Protein AF-A0A3D4TAM5-F1 (afdb_monomer_lite)

Foldseek 3Di:
DDDVPQKDKDKDKDKDKDQACVVPDQLAPDDDAQQVVVCVPDPRSMKMKIKMKIKMWGHPDPFKIKIKMKMKMFMPTQRDFDPQARAAPVRDPPDDNVPHHTRTHRMDIDIDIDMGGDD

Radius of gyration: 19.03 Å; chains: 1; bounding box: 38×35×50 Å

pLDDT: mean 91.17, std 6.19, range [74.31, 97.75]

Structure (mmCIF, N/CA/C/O backbone):
data_AF-A0A3D4TAM5-F1
#
_entry.id   AF-A0A3D4TAM5-F1
#
loop_
_atom_site.group_PDB
_atom_site.id
_atom_site.type_symbol
_atom_site.label_atom_id
_atom_site.label_alt_id
_atom_site.label_comp_id
_atom_site.label_asym_id
_atom_site.label_entity_id
_atom_site.label_seq_id
_atom_site.pdbx_PDB_ins_code
_atom_site.Cartn_x
_atom_site.Cartn_y
_atom_site.Cartn_z
_atom_site.occupancy
_atom_site.B_iso_or_equiv
_atom_site.auth_seq_id
_atom_site.auth_comp_id
_atom_site.auth_asym_id
_atom_site.auth_atom_id
_atom_site.pdbx_PDB_model_num
ATOM 1 N N . TRP A 1 1 ? -10.302 10.961 19.522 1.00 80.12 1 TRP A N 1
ATOM 2 C CA . TRP A 1 1 ? -11.355 10.132 20.131 1.00 80.12 1 TRP A CA 1
ATOM 3 C C . TRP A 1 1 ? -12.631 10.933 20.207 1.00 80.12 1 TRP A C 1
ATOM 5 O O . TRP A 1 1 ? -12.584 12.113 20.534 1.00 80.12 1 TRP A O 1
ATOM 15 N N . PHE A 1 2 ? -13.746 10.306 19.860 1.00 91.06 2 PHE A N 1
ATOM 16 C CA . PHE A 1 2 ? -15.061 10.926 19.776 1.00 91.06 2 PHE A CA 1
ATOM 17 C C . PHE A 1 2 ? -16.073 10.082 20.551 1.00 91.06 2 PHE A C 1
ATOM 19 O O . PHE A 1 2 ? -15.802 8.926 20.879 1.00 91.06 2 PHE A O 1
ATOM 26 N N . HIS A 1 3 ? -17.233 10.675 20.847 1.00 91.94 3 HIS A N 1
ATOM 27 C CA . HIS A 1 3 ? -18.347 10.005 21.522 1.00 91.94 3 HIS A CA 1
ATOM 28 C C . HIS A 1 3 ? -17.910 9.253 22.795 1.00 91.94 3 HIS A C 1
ATOM 30 O O . HIS A 1 3 ? -18.037 8.037 22.886 1.00 91.94 3 HIS A O 1
ATOM 36 N N . GLN A 1 4 ? -17.338 9.986 23.761 1.00 92.25 4 GLN A N 1
ATOM 37 C CA . GLN A 1 4 ? -16.896 9.433 25.053 1.00 92.25 4 GLN A CA 1
ATOM 38 C C . GLN A 1 4 ? -15.925 8.248 24.896 1.00 92.25 4 GLN A C 1
ATOM 40 O O . GLN A 1 4 ? -16.088 7.210 25.527 1.00 92.25 4 GLN A O 1
ATOM 45 N N . ASN A 1 5 ? -14.920 8.404 24.030 1.00 88.75 5 ASN A N 1
ATOM 46 C CA . ASN A 1 5 ? -13.905 7.389 23.724 1.00 88.75 5 ASN A CA 1
ATOM 47 C C . ASN A 1 5 ? -14.430 6.113 23.054 1.00 88.75 5 ASN A C 1
ATOM 49 O O . ASN A 1 5 ? -13.701 5.135 22.988 1.00 88.75 5 ASN A O 1
ATOM 53 N N . LYS A 1 6 ? -15.643 6.116 22.494 1.00 93.25 6 LYS A N 1
ATOM 54 C CA . LYS A 1 6 ? -16.185 4.957 21.767 1.00 93.25 6 LYS A CA 1
ATOM 55 C C . LYS A 1 6 ? -15.828 4.936 20.284 1.00 93.25 6 LYS A C 1
ATOM 57 O O . LYS A 1 6 ? -16.037 3.924 19.626 1.00 93.25 6 LYS A O 1
ATOM 62 N N . LEU A 1 7 ? -15.326 6.045 19.741 1.00 95.62 7 LEU A N 1
ATOM 63 C CA . LEU A 1 7 ? -14.959 6.166 18.331 1.00 95.62 7 LEU A CA 1
ATOM 64 C C . LEU A 1 7 ? -13.556 6.756 18.179 1.00 95.62 7 LEU A C 1
ATOM 66 O O . LEU A 1 7 ? -13.244 7.801 18.761 1.00 95.62 7 LEU A O 1
ATOM 70 N N . ALA A 1 8 ? -12.729 6.141 17.341 1.00 95.56 8 ALA A N 1
ATOM 71 C CA . ALA A 1 8 ? -11.449 6.696 16.916 1.00 95.56 8 ALA A CA 1
ATOM 72 C C . ALA A 1 8 ? -11.335 6.700 15.397 1.00 95.56 8 ALA A C 1
ATOM 74 O O . ALA A 1 8 ? -11.669 5.729 14.732 1.00 95.56 8 ALA A O 1
ATOM 75 N N . LEU A 1 9 ? -10.821 7.806 14.865 1.00 95.81 9 LEU A N 1
ATOM 76 C CA . LEU A 1 9 ? -10.387 7.910 13.483 1.00 95.81 9 LEU A CA 1
ATOM 77 C C . LEU A 1 9 ? -8.882 8.151 13.498 1.00 95.81 9 LEU A C 1
ATOM 79 O O . LEU A 1 9 ? -8.416 9.083 14.155 1.00 95.81 9 LEU A O 1
ATOM 83 N N . THR A 1 10 ? -8.147 7.314 12.780 1.00 96.56 10 THR A N 1
ATOM 84 C CA . THR A 1 10 ? -6.705 7.437 12.585 1.00 96.56 10 THR A CA 1
ATOM 85 C C . THR A 1 10 ? -6.420 7.475 11.096 1.00 96.56 10 THR A C 1
ATOM 87 O O . THR A 1 10 ? -6.992 6.708 10.329 1.00 96.56 10 THR A O 1
ATOM 90 N N . THR A 1 11 ? -5.532 8.366 10.676 1.00 96.81 11 THR A N 1
ATOM 91 C CA . THR A 1 11 ? -5.089 8.449 9.285 1.00 96.81 11 THR A CA 1
ATOM 92 C C . THR A 1 11 ? -3.578 8.380 9.226 1.00 96.81 11 THR A C 1
ATOM 94 O O . THR A 1 11 ? -2.898 8.974 10.063 1.00 96.81 11 THR A O 1
ATOM 97 N N . ARG A 1 12 ? -3.052 7.696 8.217 1.00 96.94 12 ARG A N 1
ATOM 98 C CA . ARG A 1 12 ? -1.619 7.587 7.957 1.00 96.94 12 ARG A CA 1
ATOM 99 C C . ARG A 1 12 ? -1.351 7.898 6.496 1.00 96.94 12 ARG A C 1
ATOM 101 O O . ARG A 1 12 ? -2.037 7.368 5.629 1.00 96.94 12 ARG A O 1
ATOM 108 N N . ALA A 1 13 ? -0.350 8.725 6.235 1.00 97.12 13 ALA A N 1
ATOM 109 C CA . ALA A 1 13 ? 0.169 8.959 4.898 1.00 97.12 13 ALA A CA 1
ATOM 110 C C . ALA A 1 13 ? 1.663 8.639 4.885 1.00 97.12 13 ALA A C 1
ATOM 112 O O . ALA A 1 13 ? 2.378 9.017 5.811 1.00 97.12 13 ALA A O 1
ATOM 113 N N . ASP A 1 14 ? 2.126 7.959 3.841 1.00 96.12 14 ASP A N 1
ATOM 114 C CA . ASP A 1 14 ? 3.531 7.606 3.665 1.00 96.12 14 ASP A CA 1
ATOM 115 C C . ASP A 1 14 ? 3.992 7.961 2.250 1.00 96.12 14 ASP A C 1
ATOM 117 O O . ASP A 1 14 ? 3.250 7.808 1.274 1.00 96.12 14 ASP A O 1
ATOM 121 N N . TYR A 1 15 ? 5.248 8.386 2.138 1.00 96.00 15 TYR A N 1
ATOM 122 C CA . TYR A 1 15 ? 5.939 8.541 0.866 1.00 96.00 15 TYR A CA 1
ATOM 123 C C . TYR A 1 15 ? 7.339 7.947 0.975 1.00 96.00 15 TYR A C 1
ATOM 125 O O . TYR A 1 15 ? 8.120 8.340 1.839 1.00 96.00 15 TYR A O 1
ATOM 133 N N . VAL A 1 16 ? 7.648 6.990 0.106 1.00 93.56 16 VAL A N 1
ATOM 134 C CA . VAL A 1 16 ? 8.928 6.278 0.078 1.00 93.56 16 VAL A CA 1
ATOM 135 C C . VAL A 1 16 ? 9.532 6.423 -1.307 1.00 93.56 16 VAL A C 1
ATOM 137 O O . VAL A 1 16 ? 8.831 6.279 -2.308 1.00 93.56 16 VAL A O 1
ATOM 140 N N . THR A 1 17 ? 10.836 6.687 -1.367 1.00 93.56 17 THR A N 1
ATOM 141 C CA . THR A 1 17 ? 11.595 6.725 -2.621 1.00 93.56 17 THR A CA 1
ATOM 142 C C . THR A 1 17 ? 12.846 5.865 -2.510 1.00 93.56 17 THR A C 1
ATOM 144 O O . THR A 1 17 ? 13.470 5.800 -1.454 1.00 93.56 17 THR A O 1
ATOM 147 N N . ASN A 1 18 ? 13.195 5.188 -3.600 1.00 92.69 18 ASN A N 1
ATOM 148 C CA . ASN A 1 18 ? 14.397 4.381 -3.731 1.00 92.69 18 ASN A CA 1
ATOM 149 C C . ASN A 1 18 ? 15.018 4.636 -5.115 1.00 92.69 18 ASN A C 1
ATOM 151 O O . ASN A 1 18 ? 14.503 4.117 -6.106 1.00 92.69 18 ASN A O 1
ATOM 155 N N . PRO A 1 19 ? 16.093 5.435 -5.209 1.00 86.31 19 PRO A N 1
ATOM 156 C CA . PRO A 1 19 ? 16.644 5.903 -6.482 1.00 86.31 19 PRO A CA 1
ATOM 157 C C . PRO A 1 19 ? 17.546 4.888 -7.213 1.00 86.31 19 PRO A C 1
ATOM 159 O O . PRO A 1 19 ? 18.319 5.286 -8.075 1.00 86.31 19 PRO A O 1
ATOM 162 N N . GLY A 1 20 ? 17.485 3.592 -6.891 1.00 83.25 20 GLY A N 1
ATOM 163 C CA . GLY A 1 20 ? 18.310 2.591 -7.583 1.00 83.25 20 GLY A CA 1
ATOM 164 C C . GLY A 1 20 ? 17.998 1.141 -7.233 1.00 83.25 20 GLY A C 1
ATOM 165 O O . GLY A 1 20 ? 18.894 0.302 -7.256 1.00 83.25 20 GLY A O 1
ATOM 166 N N . LEU A 1 21 ? 16.752 0.850 -6.851 1.00 84.88 21 LEU A N 1
ATOM 167 C CA . LEU A 1 21 ? 16.302 -0.470 -6.383 1.00 84.88 21 LEU A CA 1
ATOM 168 C C . LEU A 1 21 ? 17.131 -1.077 -5.242 1.00 84.88 21 LEU A C 1
ATOM 170 O O . LEU A 1 21 ? 17.118 -2.293 -5.043 1.00 84.88 21 LEU A O 1
ATOM 174 N N . TYR A 1 22 ? 17.844 -0.263 -4.463 1.00 84.50 22 TYR A N 1
ATOM 175 C CA . TYR A 1 22 ? 18.721 -0.774 -3.415 1.00 84.50 22 TYR A CA 1
ATOM 176 C C . TYR A 1 22 ? 17.898 -1.515 -2.357 1.00 84.50 22 TYR A C 1
ATOM 178 O O . TYR A 1 22 ? 17.010 -0.920 -1.749 1.00 84.50 22 TYR A O 1
ATOM 186 N N . LEU A 1 23 ? 18.153 -2.816 -2.177 1.00 84.56 23 LEU A N 1
ATOM 187 C CA . LEU A 1 23 ? 17.368 -3.701 -1.302 1.00 84.56 23 LEU A CA 1
ATOM 188 C C . LEU A 1 23 ? 15.852 -3.671 -1.584 1.00 84.56 23 LEU A C 1
ATOM 190 O O . LEU A 1 23 ? 15.037 -3.903 -0.692 1.00 84.56 23 LEU A O 1
ATOM 194 N N . THR A 1 24 ? 15.455 -3.384 -2.826 1.00 83.94 24 THR A N 1
ATOM 195 C CA . THR A 1 24 ? 14.048 -3.462 -3.226 1.00 83.94 24 THR A CA 1
ATOM 196 C C . THR A 1 24 ? 13.674 -4.911 -3.499 1.00 83.94 24 THR A C 1
ATOM 198 O O . THR A 1 24 ? 14.331 -5.600 -4.278 1.00 83.94 24 THR A O 1
ATOM 201 N N . PHE A 1 25 ? 12.588 -5.366 -2.879 1.00 85.06 25 PHE A N 1
ATOM 202 C CA . PHE A 1 25 ? 12.045 -6.692 -3.134 1.00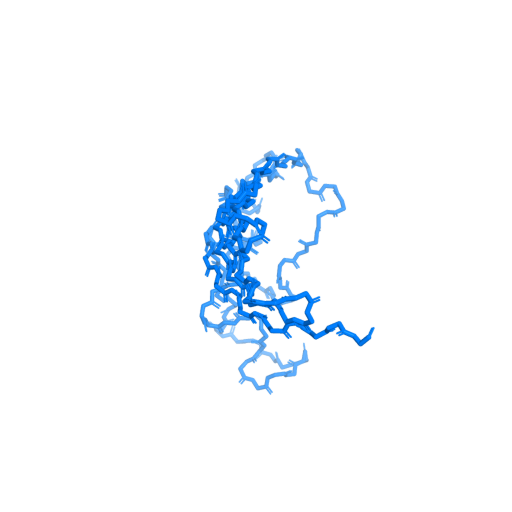 85.06 25 PHE A CA 1
ATOM 203 C C . PHE A 1 25 ? 11.357 -6.743 -4.504 1.00 85.06 25 PHE A C 1
ATOM 205 O O . PHE A 1 25 ? 10.648 -5.813 -4.885 1.00 85.06 25 PHE A O 1
ATOM 212 N N . THR A 1 26 ? 11.538 -7.835 -5.247 1.00 87.19 26 THR A N 1
ATOM 213 C CA . THR A 1 26 ? 10.803 -8.019 -6.507 1.00 87.19 26 THR A CA 1
ATOM 214 C C . THR A 1 26 ? 9.386 -8.496 -6.179 1.00 87.19 26 THR A C 1
ATOM 216 O O . THR A 1 26 ? 9.240 -9.468 -5.443 1.00 87.19 26 THR A O 1
ATOM 219 N N . PRO A 1 27 ? 8.326 -7.852 -6.698 1.00 89.25 27 PRO A N 1
ATOM 220 C CA . PRO A 1 27 ? 6.947 -8.131 -6.285 1.00 89.25 27 PRO A CA 1
ATOM 221 C C . PRO A 1 27 ? 6.427 -9.532 -6.662 1.00 89.25 27 PRO A C 1
ATOM 223 O O . PRO A 1 27 ? 5.426 -9.980 -6.105 1.00 89.25 27 PRO A O 1
ATOM 226 N N . SER A 1 28 ? 7.093 -10.236 -7.581 1.00 87.69 28 SER A N 1
ATOM 227 C CA . SER A 1 28 ? 6.854 -11.649 -7.897 1.00 87.69 28 SER A CA 1
ATOM 228 C C . SER A 1 28 ? 8.174 -12.328 -8.274 1.00 87.69 28 SER A C 1
ATOM 230 O O . SER A 1 28 ? 9.072 -11.689 -8.821 1.00 87.69 28 SER A O 1
ATOM 232 N N . ASN A 1 29 ? 8.287 -13.624 -7.989 1.00 83.38 29 ASN A N 1
ATOM 233 C CA . ASN A 1 29 ? 9.411 -14.470 -8.393 1.00 83.38 29 ASN A CA 1
ATOM 234 C C . ASN A 1 29 ? 9.322 -14.934 -9.860 1.00 83.38 29 ASN A C 1
ATOM 236 O O . ASN A 1 29 ? 10.315 -15.422 -10.391 1.00 83.38 29 ASN A O 1
ATOM 240 N N . VAL A 1 30 ? 8.163 -14.790 -10.511 1.00 85.31 30 VAL A N 1
ATOM 241 C CA . VAL A 1 30 ? 7.957 -15.193 -11.909 1.00 85.31 30 VAL A CA 1
ATOM 242 C C . VAL A 1 30 ? 8.328 -14.044 -12.844 1.00 85.31 30 VAL A C 1
ATOM 244 O O . VAL A 1 30 ? 7.754 -12.957 -12.754 1.00 85.31 30 VAL A O 1
ATOM 247 N N . THR A 1 31 ? 9.280 -14.279 -13.748 1.00 82.75 31 THR A N 1
ATOM 248 C CA . THR A 1 31 ? 9.761 -13.307 -14.744 1.00 82.75 31 THR A CA 1
ATOM 249 C C . THR A 1 31 ? 9.703 -13.900 -16.162 1.00 82.75 31 THR A C 1
ATOM 251 O O . THR A 1 31 ? 9.841 -15.116 -16.308 1.00 82.75 31 THR A O 1
ATOM 254 N N . PRO A 1 32 ? 9.503 -13.082 -17.219 1.00 86.62 32 PRO A N 1
ATOM 255 C CA . PRO A 1 32 ? 9.293 -11.628 -17.209 1.00 86.62 32 PRO A CA 1
ATOM 256 C C . PRO A 1 32 ? 7.897 -11.227 -16.703 1.00 86.62 32 PRO A C 1
ATOM 258 O 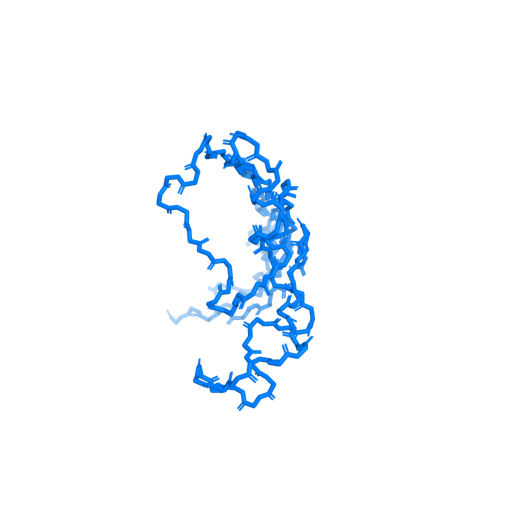O . PRO A 1 32 ? 6.945 -12.001 -16.789 1.00 86.62 32 PRO A O 1
ATOM 261 N N . ASN A 1 33 ? 7.780 -10.018 -16.154 1.00 90.50 33 ASN A N 1
ATOM 262 C CA . ASN A 1 33 ? 6.523 -9.436 -15.687 1.00 90.50 33 ASN A CA 1
ATOM 263 C C . ASN A 1 33 ? 6.500 -7.905 -15.849 1.00 90.50 33 ASN A C 1
ATOM 265 O O . ASN A 1 33 ? 7.529 -7.266 -16.063 1.00 90.50 33 ASN A O 1
ATOM 269 N N . ALA A 1 34 ? 5.327 -7.293 -15.651 1.00 92.62 34 ALA A N 1
ATOM 270 C CA . ALA A 1 34 ? 5.138 -5.854 -15.847 1.00 92.62 34 ALA A CA 1
ATOM 271 C C . ALA A 1 34 ? 6.074 -4.960 -15.002 1.00 92.62 34 ALA A C 1
ATOM 273 O O . ALA A 1 34 ? 6.370 -3.836 -15.407 1.00 92.62 34 ALA A O 1
ATOM 274 N N . PHE A 1 35 ? 6.546 -5.429 -13.839 1.00 93.19 35 PHE A N 1
ATOM 275 C CA . PHE A 1 35 ? 7.533 -4.702 -13.038 1.00 93.19 35 PHE A CA 1
ATOM 276 C C . PHE A 1 35 ? 8.926 -4.776 -13.660 1.00 93.19 35 PHE A C 1
ATOM 278 O O . PHE A 1 35 ? 9.564 -3.742 -13.854 1.00 93.19 35 PHE A O 1
ATOM 285 N N . THR A 1 36 ? 9.402 -5.985 -13.974 1.00 92.12 36 THR A N 1
ATOM 286 C CA . THR A 1 36 ? 10.739 -6.180 -14.551 1.00 92.12 36 THR A CA 1
ATOM 287 C C . THR A 1 36 ? 10.864 -5.491 -15.899 1.00 92.12 36 THR A C 1
ATOM 289 O O . THR A 1 36 ? 11.900 -4.890 -16.175 1.00 92.12 36 THR A O 1
ATOM 292 N N . ASP A 1 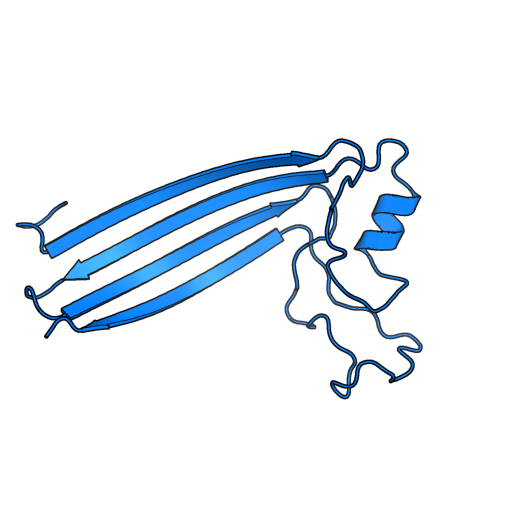37 ? 9.792 -5.507 -16.688 1.00 92.75 37 ASP A N 1
ATOM 293 C CA . ASP A 1 37 ? 9.744 -4.868 -17.999 1.00 92.75 37 ASP A CA 1
ATOM 294 C C . ASP A 1 37 ? 9.808 -3.340 -17.857 1.00 92.75 37 ASP A C 1
ATOM 296 O O . ASP A 1 37 ? 10.607 -2.683 -18.523 1.00 92.75 37 ASP A O 1
ATOM 300 N N . ALA A 1 38 ? 9.045 -2.764 -16.918 1.00 92.06 38 ALA A N 1
ATOM 301 C CA . ALA A 1 38 ? 9.081 -1.328 -16.645 1.00 92.06 38 ALA A CA 1
ATOM 302 C C . ALA A 1 38 ? 10.462 -0.868 -16.145 1.00 92.06 38 ALA A C 1
ATOM 304 O O . ALA A 1 38 ? 11.004 0.120 -16.642 1.00 92.06 38 ALA A O 1
ATOM 305 N N . ILE A 1 39 ? 11.066 -1.616 -15.218 1.00 92.06 39 ILE A N 1
ATOM 306 C CA . ILE A 1 39 ? 12.401 -1.324 -14.683 1.00 92.06 39 ILE A CA 1
ATOM 307 C C . ILE A 1 39 ? 13.492 -1.455 -15.749 1.00 92.06 39 ILE A C 1
ATOM 309 O O . ILE A 1 39 ? 14.425 -0.655 -15.756 1.00 92.06 39 ILE A O 1
ATOM 313 N N . ALA A 1 40 ? 13.401 -2.438 -16.648 1.00 91.75 40 ALA A N 1
ATOM 314 C CA . ALA A 1 40 ? 14.380 -2.612 -17.720 1.00 91.75 40 ALA A CA 1
ATOM 315 C C . ALA A 1 40 ? 14.426 -1.402 -18.668 1.00 91.75 40 ALA A C 1
ATOM 317 O O . ALA A 1 40 ? 15.483 -1.087 -19.212 1.00 91.75 40 ALA A O 1
ATOM 318 N N . THR A 1 41 ? 13.295 -0.708 -18.831 1.00 91.88 41 THR A N 1
ATOM 319 C CA . THR A 1 41 ? 13.181 0.492 -19.675 1.00 91.88 41 THR A CA 1
ATOM 320 C C . THR A 1 41 ? 13.495 1.808 -18.957 1.00 91.88 41 THR A C 1
ATOM 322 O O . THR A 1 41 ? 13.667 2.830 -19.619 1.00 91.88 41 THR A O 1
ATOM 325 N N . ASP A 1 42 ? 13.588 1.809 -17.624 1.00 90.38 42 ASP A N 1
ATOM 326 C CA . ASP A 1 42 ? 13.843 3.010 -16.824 1.00 90.38 42 ASP A CA 1
ATOM 327 C C . ASP A 1 42 ? 15.344 3.139 -16.491 1.00 90.38 42 ASP A C 1
ATOM 329 O O . ASP A 1 42 ? 15.865 2.359 -15.688 1.00 90.38 42 ASP A O 1
ATOM 333 N N . PRO A 1 43 ? 16.065 4.136 -17.042 1.00 88.31 43 PRO A N 1
ATOM 334 C CA . PRO A 1 43 ? 17.495 4.311 -16.787 1.00 88.31 43 PRO A CA 1
ATOM 335 C C . PRO A 1 43 ? 17.804 4.689 -15.332 1.00 88.31 43 PRO A C 1
ATOM 337 O O . PRO A 1 43 ? 18.904 4.423 -14.854 1.00 88.31 43 PRO A O 1
ATOM 340 N N . THR A 1 44 ? 16.849 5.296 -14.621 1.00 87.38 44 THR A N 1
ATOM 341 C CA . THR A 1 44 ? 17.016 5.679 -13.212 1.00 87.38 44 THR A CA 1
ATOM 342 C C . THR A 1 44 ? 16.744 4.515 -12.270 1.00 87.38 44 THR A C 1
ATOM 344 O O . THR A 1 44 ? 17.234 4.508 -11.143 1.00 87.38 44 THR A O 1
ATOM 347 N N . LYS A 1 45 ? 15.942 3.537 -12.722 1.00 88.56 45 LYS A N 1
ATOM 348 C CA . LYS A 1 45 ? 15.419 2.425 -11.914 1.00 88.56 45 LYS A CA 1
ATOM 349 C C . LYS A 1 45 ? 14.841 2.900 -10.575 1.00 88.56 45 LYS A C 1
ATOM 351 O O . LYS A 1 45 ? 14.892 2.189 -9.570 1.00 88.56 45 LYS A O 1
ATOM 356 N N . ALA A 1 46 ? 14.325 4.126 -10.538 1.00 91.38 46 ALA A N 1
ATOM 357 C CA . ALA A 1 46 ? 13.845 4.726 -9.313 1.00 91.38 46 ALA A CA 1
ATOM 358 C C . ALA A 1 46 ? 12.437 4.215 -9.011 1.00 91.38 46 ALA A C 1
ATOM 360 O O . ALA A 1 46 ? 11.571 4.180 -9.885 1.00 91.38 46 ALA A O 1
ATOM 361 N N . ILE A 1 47 ? 12.175 3.869 -7.755 1.00 93.31 47 ILE A N 1
ATOM 362 C CA . ILE A 1 47 ? 10.827 3.565 -7.275 1.00 93.31 47 ILE A CA 1
ATOM 363 C C . ILE A 1 47 ? 10.373 4.659 -6.334 1.00 93.31 47 ILE A C 1
ATOM 365 O O . ILE A 1 47 ? 11.098 5.056 -5.425 1.00 93.31 47 ILE A O 1
ATOM 369 N N . SER A 1 48 ? 9.137 5.102 -6.521 1.00 94.50 48 SER A N 1
ATOM 370 C CA . SER A 1 48 ? 8.408 5.891 -5.544 1.00 94.50 48 SER A CA 1
ATOM 371 C C . SER A 1 48 ? 7.087 5.211 -5.216 1.00 94.50 48 SER A C 1
ATOM 373 O O . SER A 1 48 ? 6.417 4.649 -6.088 1.00 94.50 48 SER A O 1
ATOM 375 N N . ILE A 1 49 ? 6.732 5.222 -3.933 1.00 95.56 49 ILE A N 1
ATOM 376 C CA . ILE A 1 49 ? 5.488 4.662 -3.414 1.00 95.56 49 ILE A CA 1
ATOM 377 C C . ILE A 1 49 ? 4.833 5.692 -2.501 1.00 95.56 49 ILE A C 1
ATOM 379 O O . ILE A 1 49 ? 5.467 6.245 -1.608 1.00 95.56 49 ILE A O 1
ATOM 383 N N . GLN A 1 50 ? 3.547 5.922 -2.730 1.00 97.25 50 GLN A N 1
ATOM 384 C CA . GLN A 1 50 ? 2.660 6.737 -1.911 1.00 97.25 50 GLN A CA 1
ATOM 385 C C . GLN A 1 50 ? 1.618 5.829 -1.273 1.00 97.25 50 GLN A C 1
ATOM 387 O O . GLN A 1 50 ? 1.081 4.943 -1.942 1.00 97.25 50 GLN A O 1
ATOM 392 N N . GLN A 1 51 ? 1.304 6.060 -0.005 1.00 97.06 51 GLN A N 1
ATOM 393 C CA . GLN A 1 51 ? 0.260 5.336 0.709 1.00 97.06 51 GLN A CA 1
ATOM 394 C C . GLN A 1 51 ? -0.597 6.303 1.517 1.00 97.06 51 GLN A C 1
ATOM 396 O O . GLN A 1 51 ? -0.088 7.256 2.102 1.00 97.06 51 GLN A O 1
ATOM 401 N N . LEU A 1 52 ? -1.894 6.023 1.558 1.00 97.38 52 LEU A N 1
ATOM 402 C CA . LEU A 1 52 ? -2.862 6.658 2.432 1.00 97.38 52 LEU A CA 1
ATOM 403 C C . LEU A 1 52 ? -3.715 5.569 3.078 1.00 97.38 52 LEU A C 1
ATOM 405 O O . LEU A 1 52 ? -4.297 4.739 2.382 1.00 97.38 52 LEU A O 1
ATOM 409 N N . THR A 1 53 ? -3.818 5.604 4.398 1.00 97.50 53 THR A N 1
ATOM 410 C CA . THR A 1 53 ? -4.640 4.681 5.174 1.00 97.50 53 THR A CA 1
ATOM 411 C C . THR A 1 53 ? -5.563 5.469 6.086 1.00 97.50 53 THR A C 1
ATOM 413 O O . THR A 1 53 ? -5.131 6.417 6.742 1.00 97.50 53 THR A O 1
ATOM 416 N N . GLY A 1 54 ? -6.831 5.075 6.129 1.00 97.69 54 GLY A N 1
ATOM 417 C CA . GLY A 1 54 ? -7.816 5.558 7.086 1.00 97.69 54 GLY A CA 1
ATOM 418 C C . GLY A 1 54 ? -8.357 4.392 7.900 1.00 97.69 54 GLY A C 1
ATOM 419 O O . GLY A 1 54 ? -8.824 3.409 7.331 1.00 97.69 54 GLY A O 1
ATOM 420 N N . THR A 1 55 ? -8.312 4.522 9.220 1.00 97.56 55 THR A N 1
ATOM 421 C CA . THR A 1 55 ? -8.722 3.490 10.169 1.00 97.56 55 THR A CA 1
ATOM 422 C C . THR A 1 55 ? -9.787 4.054 11.100 1.00 97.56 55 THR A C 1
ATOM 424 O O . THR A 1 55 ? -9.554 5.052 11.784 1.00 97.56 55 THR A O 1
ATOM 427 N N . LEU A 1 56 ? -10.957 3.421 11.118 1.00 97.12 56 LEU A N 1
ATOM 428 C CA . LEU A 1 56 ? -12.067 3.717 12.014 1.00 97.12 56 LEU A CA 1
ATOM 429 C C . LEU A 1 56 ? -12.192 2.598 13.047 1.00 97.12 56 LEU A C 1
ATOM 431 O O . LEU A 1 56 ? -12.430 1.446 12.690 1.00 97.12 56 LEU A O 1
ATOM 435 N N . ASP A 1 57 ? -12.090 2.966 14.316 1.00 97.00 57 ASP A N 1
ATOM 436 C CA . ASP A 1 57 ? -12.288 2.080 15.455 1.00 97.00 57 ASP A CA 1
ATOM 437 C C . ASP A 1 57 ? -13.598 2.420 16.166 1.00 97.00 57 ASP A C 1
ATOM 439 O O . ASP A 1 57 ? -13.847 3.579 16.510 1.00 97.00 57 ASP A O 1
ATOM 443 N N . ILE A 1 58 ? -14.420 1.401 16.405 1.00 96.31 58 ILE A N 1
ATOM 444 C CA . ILE A 1 58 ? -15.686 1.483 17.135 1.00 96.31 58 ILE A CA 1
ATOM 445 C C . ILE A 1 58 ? -15.599 0.572 18.359 1.00 96.31 58 ILE A C 1
ATOM 447 O O . ILE A 1 58 ? -15.424 -0.639 18.230 1.00 96.31 58 ILE A O 1
ATOM 451 N N . MET A 1 59 ? -15.746 1.152 19.548 1.00 96.12 59 MET A N 1
ATOM 452 C CA . MET A 1 59 ? -15.625 0.479 20.843 1.00 96.12 59 MET A CA 1
ATOM 453 C C . MET A 1 59 ? -16.920 0.669 21.638 1.00 96.12 59 MET A C 1
ATOM 455 O O . MET A 1 59 ? -17.083 1.675 22.330 1.00 96.12 59 MET A O 1
ATOM 459 N N . PRO A 1 60 ? -17.893 -0.255 21.525 1.00 93.06 60 PRO A N 1
ATOM 460 C CA . PRO A 1 60 ? -19.149 -0.154 22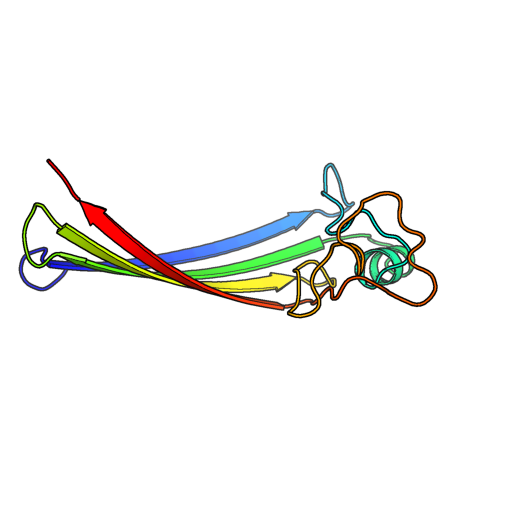.270 1.00 93.06 60 PRO A CA 1
ATOM 461 C C . PRO A 1 60 ? -18.942 -0.182 23.793 1.00 93.06 60 PRO A C 1
ATOM 463 O O . PRO A 1 60 ? -19.708 0.440 24.532 1.00 93.06 60 PRO A O 1
ATOM 466 N N . ASN A 1 61 ? -17.908 -0.903 24.237 1.00 91.38 61 ASN A N 1
ATOM 467 C CA . ASN A 1 61 ? -17.437 -1.022 25.614 1.00 91.38 61 ASN A CA 1
ATOM 468 C C . ASN A 1 61 ? -15.903 -1.213 25.630 1.00 91.38 61 ASN A C 1
ATOM 470 O O . ASN A 1 61 ? -15.282 -1.315 24.574 1.00 91.38 61 ASN A O 1
ATOM 474 N N . ASP A 1 62 ? -15.311 -1.318 26.821 1.00 91.12 62 ASP A N 1
ATOM 475 C CA . ASP A 1 62 ? -13.851 -1.416 27.001 1.00 91.12 62 ASP A CA 1
ATOM 476 C C . ASP A 1 62 ? -13.242 -2.787 26.633 1.00 91.12 62 ASP A C 1
ATOM 478 O O . ASP A 1 62 ? -12.020 -2.945 26.636 1.00 91.12 62 ASP A O 1
ATOM 482 N N . HIS A 1 63 ? -14.080 -3.775 26.309 1.00 94.25 63 HIS A N 1
ATOM 483 C CA . HIS A 1 63 ? -13.684 -5.162 26.053 1.00 94.25 63 HIS A CA 1
ATOM 484 C C . HIS A 1 63 ? -13.719 -5.536 24.567 1.00 94.25 63 HIS A C 1
ATOM 486 O O . HIS A 1 63 ? -13.189 -6.581 24.198 1.00 94.25 63 HIS A O 1
ATOM 492 N N . VAL A 1 64 ? -14.348 -4.727 23.704 1.00 95.44 64 VAL A N 1
ATOM 493 C CA . VAL A 1 64 ? -14.529 -5.042 22.277 1.00 95.44 64 VAL A CA 1
ATOM 494 C C . VAL A 1 64 ? -14.197 -3.837 21.404 1.00 95.44 64 VAL A C 1
ATOM 496 O O . VAL A 1 64 ? -14.680 -2.731 21.637 1.00 95.44 64 VAL A O 1
ATOM 499 N N . THR A 1 65 ? -13.423 -4.060 20.342 1.00 96.81 65 THR A N 1
ATOM 500 C CA . THR A 1 65 ? -13.125 -3.045 19.322 1.00 96.81 65 THR A CA 1
ATOM 501 C C . THR A 1 65 ? -13.333 -3.603 17.923 1.00 96.81 65 THR A C 1
ATOM 503 O O . THR A 1 65 ? -12.682 -4.572 17.538 1.00 96.81 65 THR A O 1
ATOM 506 N N . PHE A 1 66 ? -14.185 -2.951 17.139 1.00 96.94 66 PHE A N 1
ATOM 507 C CA . PHE A 1 66 ? -14.320 -3.185 15.705 1.00 96.94 66 PHE A CA 1
ATOM 508 C C . PHE A 1 66 ? -13.459 -2.184 14.947 1.00 96.94 66 PHE A C 1
ATOM 510 O O . PHE A 1 66 ? -13.633 -0.979 15.119 1.00 96.94 66 PHE A O 1
ATOM 517 N N . ARG A 1 67 ? -12.556 -2.676 14.103 1.00 97.75 67 ARG A N 1
ATOM 518 C CA . ARG A 1 67 ? -11.660 -1.866 13.282 1.00 97.75 67 ARG A CA 1
ATOM 519 C C . ARG A 1 67 ? -11.992 -2.035 11.808 1.00 97.75 67 ARG A C 1
ATOM 521 O O . ARG A 1 67 ? -12.032 -3.156 11.305 1.00 97.75 67 ARG A O 1
ATOM 528 N N . PHE A 1 68 ? -12.154 -0.910 11.127 1.00 97.69 68 PHE A N 1
ATOM 529 C CA . PHE A 1 68 ? -12.303 -0.804 9.681 1.00 97.69 68 PHE A CA 1
ATOM 530 C C . PHE A 1 68 ? -11.115 -0.021 9.143 1.00 97.69 68 PHE A C 1
ATOM 532 O O . PHE A 1 68 ? -10.943 1.143 9.491 1.00 97.69 68 PHE A O 1
ATOM 539 N N . GLU A 1 69 ? -10.297 -0.631 8.297 1.00 97.75 69 GLU A N 1
ATOM 540 C CA . GLU A 1 69 ? -9.116 0.012 7.730 1.00 97.75 69 GLU A CA 1
ATOM 541 C C . GLU A 1 69 ? -9.173 -0.005 6.207 1.00 97.75 69 GLU A C 1
ATOM 543 O O . GLU A 1 69 ? -9.203 -1.066 5.588 1.00 97.75 69 GLU A O 1
ATOM 548 N N . LEU A 1 70 ? -9.179 1.180 5.601 1.00 97.50 70 LEU A N 1
ATOM 549 C CA . LEU A 1 70 ? -9.068 1.366 4.163 1.00 97.50 70 LEU A CA 1
ATOM 550 C C . LEU A 1 70 ? -7.664 1.864 3.839 1.00 97.50 70 LEU A C 1
ATOM 552 O O . LEU A 1 70 ? -7.271 2.946 4.267 1.00 97.50 70 LEU A O 1
ATOM 556 N N . LEU A 1 71 ? -6.935 1.093 3.045 1.00 96.88 71 LEU A N 1
ATOM 557 C CA . LEU A 1 71 ? -5.598 1.414 2.574 1.00 96.88 71 LEU A CA 1
ATOM 558 C C . LEU A 1 71 ? -5.632 1.620 1.064 1.00 96.88 71 LEU A C 1
ATOM 560 O O . LEU A 1 71 ? -6.139 0.773 0.331 1.00 96.88 71 LEU A O 1
ATOM 564 N N . HIS A 1 72 ? -5.054 2.719 0.594 1.00 97.06 72 HIS A N 1
ATOM 565 C CA . HIS A 1 72 ? -4.804 2.985 -0.814 1.00 97.06 72 HIS A CA 1
ATOM 566 C C . HIS A 1 72 ? -3.324 3.285 -1.021 1.00 97.06 72 HIS A C 1
ATOM 568 O O . HIS A 1 72 ? -2.763 4.164 -0.368 1.00 97.06 72 HIS A O 1
ATOM 574 N N . ARG A 1 73 ? -2.685 2.571 -1.945 1.00 96.50 73 ARG A N 1
ATOM 575 C CA . ARG A 1 73 ? -1.275 2.777 -2.279 1.00 96.50 73 ARG A CA 1
ATOM 576 C C . ARG A 1 73 ? -1.048 2.835 -3.779 1.00 96.50 73 ARG A C 1
ATOM 578 O O . ARG A 1 73 ? -1.749 2.182 -4.553 1.00 96.50 73 ARG A O 1
ATOM 585 N N . LYS A 1 74 ? -0.059 3.632 -4.178 1.00 97.00 74 LYS A N 1
ATOM 586 C CA . LYS A 1 74 ? 0.312 3.893 -5.568 1.00 97.00 74 LYS A CA 1
ATOM 587 C C . LYS A 1 74 ? 1.826 3.894 -5.730 1.00 97.00 74 LYS A C 1
ATOM 589 O O . LYS A 1 74 ? 2.527 4.478 -4.914 1.00 97.00 74 LYS A O 1
ATOM 594 N N . SER A 1 75 ? 2.314 3.283 -6.802 1.00 95.94 75 SER A N 1
ATOM 595 C CA . SER A 1 75 ? 3.714 3.294 -7.211 1.00 95.94 75 SER A CA 1
ATOM 596 C C . SER A 1 75 ? 3.870 3.858 -8.624 1.00 95.94 75 SER A C 1
ATOM 598 O O . SER A 1 75 ? 2.934 3.831 -9.429 1.00 95.94 75 SER A O 1
ATOM 600 N N . ASN A 1 76 ? 5.048 4.399 -8.935 1.00 94.69 76 ASN A N 1
ATOM 601 C CA . ASN A 1 76 ? 5.404 4.817 -10.291 1.00 94.69 76 ASN A CA 1
ATOM 602 C C . ASN A 1 76 ? 5.540 3.626 -11.264 1.00 94.69 76 ASN A C 1
ATOM 604 O O . ASN A 1 76 ? 5.212 3.774 -12.448 1.00 94.69 76 ASN A O 1
ATOM 608 N N . HIS A 1 77 ? 5.916 2.448 -10.757 1.00 95.06 77 HIS A N 1
ATOM 609 C CA . HIS A 1 77 ? 6.047 1.190 -11.502 1.00 95.06 77 HIS A CA 1
ATOM 610 C C . HIS A 1 77 ? 5.006 0.146 -11.052 1.00 95.06 77 HIS A C 1
ATOM 612 O O . HIS A 1 77 ? 4.446 0.280 -9.962 1.00 95.06 77 HIS A O 1
ATOM 618 N N . PRO A 1 78 ? 4.661 -0.870 -11.870 1.00 95.06 78 PRO A N 1
ATOM 619 C CA . PRO A 1 78 ? 3.702 -1.903 -11.470 1.00 95.06 78 PRO A CA 1
ATOM 620 C C . PRO A 1 78 ? 4.271 -2.762 -10.332 1.00 95.06 78 PRO A C 1
ATOM 622 O O . PRO A 1 78 ? 5.060 -3.654 -10.584 1.00 95.06 78 PRO A O 1
ATOM 625 N N . TYR A 1 79 ? 3.915 -2.484 -9.077 1.00 94.12 79 TYR A N 1
ATOM 626 C CA . TYR A 1 79 ? 4.542 -3.121 -7.905 1.00 94.12 79 TYR A CA 1
ATOM 627 C C . TYR A 1 79 ? 3.558 -3.915 -7.037 1.00 94.12 79 TYR A C 1
ATOM 629 O O . TYR A 1 79 ? 3.957 -4.820 -6.311 1.00 94.12 79 TYR A O 1
ATOM 637 N N . PHE A 1 80 ? 2.266 -3.593 -7.081 1.00 95.00 80 PHE A N 1
ATOM 638 C CA . PHE A 1 80 ? 1.280 -4.201 -6.190 1.00 95.00 80 PHE A CA 1
ATOM 639 C C . PHE A 1 80 ? 0.527 -5.351 -6.859 1.00 95.00 80 PHE A C 1
ATOM 641 O O . PHE A 1 80 ? 0.246 -5.265 -8.056 1.00 95.00 80 PHE A O 1
ATOM 648 N N . PRO A 1 81 ? 0.163 -6.403 -6.102 1.00 92.94 81 PRO A N 1
ATOM 649 C CA . PRO A 1 81 ? -0.607 -7.516 -6.635 1.00 92.94 81 PRO A CA 1
ATOM 650 C C . PRO A 1 81 ? -2.021 -7.062 -7.013 1.00 92.94 81 PRO A C 1
ATOM 652 O O . PRO A 1 81 ? -2.716 -6.393 -6.246 1.00 92.94 81 PRO A O 1
ATOM 655 N N . GLY A 1 82 ? -2.445 -7.432 -8.214 1.00 92.00 82 GLY A N 1
ATOM 656 C CA . GLY A 1 82 ? -3.807 -7.303 -8.698 1.00 92.00 82 GLY A CA 1
ATOM 657 C C . GLY A 1 82 ? -4.659 -8.527 -8.362 1.00 92.00 82 GLY A C 1
ATOM 658 O O . GLY A 1 82 ? -4.262 -9.425 -7.619 1.00 92.00 82 GLY A O 1
ATOM 659 N N . LYS A 1 83 ? -5.866 -8.568 -8.933 1.00 89.31 83 LYS A N 1
ATOM 660 C CA . LYS A 1 83 ? -6.830 -9.653 -8.685 1.00 89.31 83 LYS A CA 1
ATOM 661 C C . LYS A 1 83 ? -6.397 -10.983 -9.307 1.00 89.31 83 LYS A C 1
ATOM 663 O O . LYS A 1 83 ? -6.868 -12.020 -8.858 1.00 89.31 83 LYS A O 1
ATOM 668 N N . GLY A 1 84 ? -5.532 -10.948 -10.322 1.00 88.19 84 GLY A N 1
ATOM 669 C CA . GLY A 1 84 ? -4.981 -12.142 -10.968 1.00 88.19 84 GLY A CA 1
ATOM 670 C C . GLY A 1 84 ? -3.898 -12.864 -10.161 1.00 88.19 84 GLY A C 1
ATOM 671 O O . GLY A 1 84 ? -3.451 -13.922 -10.587 1.00 88.19 84 GLY A O 1
ATOM 672 N N . GLY A 1 85 ? -3.491 -12.324 -9.007 1.00 86.81 85 GLY A N 1
ATOM 673 C CA . GLY A 1 85 ? -2.469 -12.928 -8.155 1.00 86.81 85 GLY A CA 1
ATOM 674 C C . GLY A 1 85 ? -1.044 -12.777 -8.695 1.00 86.81 85 GLY A C 1
ATOM 675 O O . GLY A 1 85 ? -0.801 -12.209 -9.762 1.00 86.81 85 GLY A O 1
ATOM 676 N N . THR A 1 86 ? -0.084 -13.259 -7.906 1.00 87.75 86 THR A N 1
ATOM 677 C CA . THR A 1 86 ? 1.358 -13.182 -8.206 1.00 87.75 86 THR A CA 1
ATOM 678 C C . THR A 1 86 ? 2.063 -14.538 -8.198 1.00 87.75 86 THR A C 1
ATOM 680 O O . THR A 1 86 ? 3.270 -14.587 -8.439 1.00 87.75 86 THR A O 1
ATOM 683 N N . THR A 1 87 ? 1.318 -15.614 -7.938 1.00 81.44 87 THR A N 1
ATOM 684 C CA . THR A 1 87 ? 1.762 -17.015 -7.944 1.00 81.44 87 THR A CA 1
ATOM 685 C C . THR A 1 87 ? 1.295 -17.710 -9.216 1.00 81.44 87 THR A C 1
ATOM 687 O O . THR A 1 87 ? 0.281 -17.310 -9.786 1.00 81.44 87 THR A O 1
ATOM 690 N N . SER A 1 88 ? 2.013 -18.750 -9.638 1.00 78.06 88 SER A N 1
ATOM 691 C CA . SER A 1 88 ? 1.690 -19.555 -10.821 1.00 78.06 88 SER A CA 1
ATOM 692 C C . SER A 1 88 ? 0.237 -20.072 -10.818 1.00 78.06 88 SER A C 1
ATOM 694 O O . SER A 1 88 ? -0.375 -20.194 -9.749 1.00 78.06 88 SER A O 1
ATOM 696 N N . PRO A 1 89 ? -0.327 -20.407 -11.997 1.00 78.62 89 PRO A N 1
ATOM 697 C CA . PRO A 1 89 ? -1.710 -20.878 -12.120 1.00 78.62 89 PRO A CA 1
ATOM 698 C C . PRO A 1 89 ? -2.070 -22.103 -11.266 1.00 78.62 89 PRO A C 1
ATOM 700 O O . PRO A 1 89 ? -3.236 -22.285 -10.929 1.00 78.62 89 PRO A O 1
ATOM 703 N N . ASP A 1 90 ? -1.092 -22.938 -10.924 1.00 82.31 90 ASP A N 1
ATOM 704 C CA . ASP A 1 90 ? -1.250 -24.140 -10.100 1.00 82.31 90 ASP A CA 1
ATOM 705 C C . ASP A 1 90 ? -0.696 -23.983 -8.672 1.00 82.31 90 ASP A C 1
ATOM 707 O O . ASP A 1 90 ? -0.780 -24.913 -7.873 1.00 82.31 90 ASP A O 1
ATOM 711 N N . GLY A 1 91 ? -0.173 -22.800 -8.332 1.00 75.38 91 GLY A N 1
ATOM 712 C CA . GLY A 1 91 ? 0.302 -22.449 -6.996 1.00 75.38 91 GLY A CA 1
ATOM 713 C C . GLY A 1 91 ? 1.714 -22.930 -6.654 1.00 75.38 91 GLY A C 1
ATOM 714 O O . GLY A 1 91 ? 2.179 -22.646 -5.548 1.00 75.38 91 GLY A O 1
ATOM 715 N N . TRP A 1 92 ? 2.413 -23.609 -7.569 1.00 78.25 92 TRP A N 1
ATOM 716 C CA . TRP A 1 92 ? 3.770 -24.115 -7.347 1.00 78.25 92 TRP A CA 1
ATOM 717 C C . TRP A 1 92 ? 4.853 -23.199 -7.919 1.00 78.25 92 TRP A C 1
ATOM 719 O O . TRP A 1 92 ? 4.724 -22.641 -9.008 1.00 78.25 92 TRP A O 1
ATOM 729 N N . ALA A 1 93 ? 5.951 -23.031 -7.182 1.00 74.31 93 ALA A N 1
ATOM 730 C CA . ALA A 1 93 ? 7.018 -22.102 -7.561 1.00 74.31 93 ALA A CA 1
ATOM 731 C C . ALA A 1 93 ? 7.841 -22.557 -8.783 1.00 74.31 93 ALA A C 1
ATOM 733 O O . ALA A 1 93 ? 8.515 -21.729 -9.391 1.00 74.31 93 ALA A O 1
ATOM 734 N N . ASP A 1 94 ? 7.809 -23.848 -9.115 1.00 77.88 94 ASP A N 1
ATOM 735 C CA . ASP A 1 94 ? 8.570 -24.501 -10.184 1.00 77.88 94 ASP A CA 1
ATOM 736 C C . ASP A 1 94 ? 7.777 -24.685 -11.486 1.00 77.88 94 ASP A C 1
ATOM 738 O O . ASP A 1 94 ? 8.347 -25.085 -12.504 1.00 77.88 94 ASP A O 1
ATOM 742 N N . THR A 1 95 ? 6.488 -24.344 -11.493 1.00 77.81 95 THR A N 1
ATOM 743 C CA . THR A 1 95 ? 5.653 -24.471 -12.686 1.00 77.81 95 THR A CA 1
ATOM 744 C C . THR A 1 95 ? 6.085 -23.492 -13.774 1.00 77.81 95 THR A C 1
ATOM 746 O O . THR A 1 95 ? 6.112 -22.278 -13.541 1.00 77.81 95 THR A O 1
ATOM 749 N N . PRO A 1 96 ? 6.378 -23.976 -14.998 1.00 76.62 96 PRO A N 1
ATOM 750 C CA . PRO A 1 96 ? 6.700 -23.105 -16.117 1.00 76.62 96 PRO A CA 1
ATOM 751 C C . PRO A 1 96 ? 5.548 -22.138 -16.410 1.00 76.62 96 PRO A C 1
ATOM 753 O O . PRO A 1 96 ? 4.443 -22.553 -16.755 1.00 76.62 96 PRO A O 1
ATOM 756 N N . ALA A 1 97 ? 5.815 -20.835 -16.312 1.00 75.62 97 ALA A N 1
ATOM 757 C CA . ALA A 1 97 ? 4.799 -19.798 -16.492 1.00 75.62 97 ALA A CA 1
ATOM 758 C C . ALA A 1 97 ? 4.230 -19.729 -17.924 1.00 75.62 97 ALA A C 1
ATOM 760 O O . ALA A 1 97 ? 3.112 -19.260 -18.125 1.00 75.62 97 ALA A O 1
ATOM 761 N N . GLY A 1 98 ? 4.961 -20.215 -18.934 1.00 81.25 98 GLY A N 1
ATOM 762 C CA . GLY A 1 98 ? 4.519 -20.175 -20.330 1.00 81.25 98 GLY A CA 1
ATOM 763 C C . GLY A 1 98 ? 4.188 -18.746 -20.776 1.00 81.25 98 GLY A C 1
ATOM 764 O O . GLY A 1 98 ? 5.051 -17.874 -20.753 1.00 81.25 98 GLY A O 1
ATOM 765 N N . THR A 1 99 ? 2.935 -18.507 -21.177 1.00 83.81 99 THR A N 1
ATOM 766 C CA . THR A 1 99 ? 2.417 -17.174 -21.544 1.00 83.81 99 THR A CA 1
ATOM 767 C C . THR A 1 99 ? 1.766 -16.423 -20.379 1.00 83.81 99 THR A C 1
ATOM 769 O O . THR A 1 99 ? 1.310 -15.296 -20.561 1.00 83.81 99 THR A O 1
ATOM 772 N N . TRP A 1 100 ? 1.641 -17.047 -19.207 1.00 86.38 100 TRP A N 1
ATOM 773 C CA . TRP A 1 100 ? 1.065 -16.414 -18.027 1.00 86.38 100 TRP A CA 1
ATOM 774 C C . TRP A 1 100 ? 2.076 -15.461 -17.381 1.00 86.38 100 TRP A C 1
ATOM 776 O O . TRP A 1 100 ? 3.272 -15.739 -17.327 1.00 86.38 100 TRP A O 1
ATOM 786 N N . GLN A 1 101 ? 1.577 -14.343 -16.859 1.00 88.75 101 GLN A N 1
ATOM 787 C CA . GLN A 1 101 ? 2.357 -13.374 -16.098 1.00 88.75 101 GLN A CA 1
ATOM 788 C C . GLN A 1 101 ? 1.575 -12.934 -14.855 1.00 88.75 101 GLN A C 1
ATOM 790 O O . GLN A 1 101 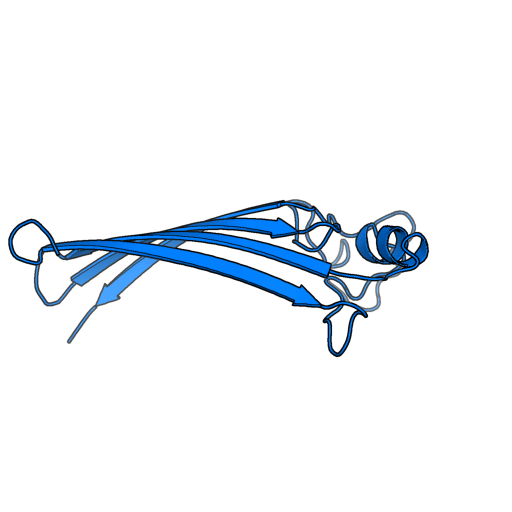? 0.342 -12.866 -14.908 1.00 88.75 101 GLN A O 1
ATOM 795 N N . PRO A 1 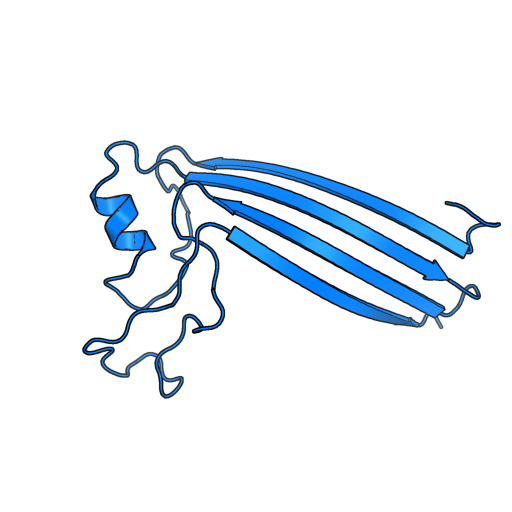102 ? 2.266 -12.593 -13.752 1.00 90.31 102 PRO A N 1
ATOM 796 C CA . PRO A 1 102 ? 1.612 -12.092 -12.551 1.00 90.31 102 PRO A CA 1
ATOM 797 C C . PRO A 1 102 ? 0.903 -10.759 -12.831 1.00 90.31 102 PRO A C 1
ATOM 799 O O . PRO A 1 102 ? 1.438 -9.877 -13.508 1.00 90.31 102 PRO A O 1
ATOM 802 N N . ASP A 1 103 ? -0.294 -10.588 -12.266 1.00 92.94 103 ASP A N 1
ATOM 803 C CA . ASP A 1 103 ? -1.072 -9.351 -12.385 1.00 92.94 103 ASP A CA 1
ATOM 804 C C . ASP A 1 103 ? -0.474 -8.302 -11.446 1.00 92.94 103 ASP A C 1
ATOM 806 O O . ASP A 1 103 ? -0.837 -8.217 -10.274 1.00 92.94 103 ASP A O 1
ATOM 810 N N . LEU A 1 104 ? 0.487 -7.526 -11.946 1.00 95.06 104 LEU A N 1
ATOM 811 C CA . LEU A 1 104 ? 1.111 -6.431 -11.209 1.00 95.06 104 LEU A CA 1
ATOM 812 C C . LEU A 1 104 ? 0.548 -5.088 -11.661 1.00 95.06 104 LEU A C 1
ATOM 814 O O . LEU A 1 104 ? 0.475 -4.777 -12.850 1.00 95.06 104 LEU A O 1
ATOM 818 N N . ARG A 1 105 ? 0.174 -4.254 -10.690 1.00 95.88 105 ARG A N 1
ATOM 819 C CA . ARG A 1 105 ? -0.477 -2.962 -10.917 1.00 95.88 105 ARG A CA 1
ATOM 820 C C . ARG A 1 105 ? 0.243 -1.844 -10.187 1.00 95.88 105 ARG A C 1
ATOM 822 O O . ARG A 1 105 ? 0.915 -2.037 -9.176 1.00 95.88 105 ARG A O 1
ATOM 829 N N . LYS A 1 106 ? 0.073 -0.628 -10.701 1.00 96.56 106 LYS A N 1
ATOM 830 C CA . LYS A 1 106 ? 0.612 0.585 -10.072 1.00 96.56 106 LYS A CA 1
ATOM 831 C C . LYS A 1 106 ? -0.166 0.993 -8.826 1.00 96.56 106 LYS A C 1
ATOM 833 O O . LYS A 1 106 ? 0.359 1.747 -8.020 1.00 96.56 106 LYS A O 1
ATOM 838 N N . THR A 1 107 ? -1.404 0.538 -8.668 1.00 96.69 107 THR A N 1
ATOM 839 C CA . THR A 1 107 ? -2.284 0.930 -7.566 1.00 96.69 107 THR A CA 1
ATOM 840 C C . THR A 1 107 ? -2.918 -0.278 -6.908 1.00 96.69 107 THR A C 1
ATOM 842 O O . THR A 1 107 ? -3.223 -1.273 -7.564 1.00 96.69 107 THR A O 1
ATOM 845 N N . GLU A 1 108 ? -3.163 -0.158 -5.609 1.00 96.06 108 GLU A N 1
ATOM 846 C CA . GLU A 1 108 ? -3.920 -1.137 -4.846 1.00 96.06 108 GLU A CA 1
ATOM 847 C C . GLU A 1 108 ? -4.768 -0.449 -3.779 1.00 96.06 108 GLU A C 1
ATOM 849 O O . GLU A 1 108 ? -4.316 0.484 -3.113 1.00 96.06 108 GLU A O 1
ATOM 854 N N . THR A 1 109 ? -5.990 -0.950 -3.607 1.00 96.25 109 THR A N 1
ATOM 855 C CA . THR A 1 109 ? -6.885 -0.569 -2.517 1.00 96.25 109 THR A CA 1
ATOM 856 C C . THR A 1 109 ? -7.263 -1.819 -1.734 1.00 96.25 109 THR A C 1
ATOM 858 O O . THR A 1 109 ? -7.721 -2.795 -2.329 1.00 96.25 109 THR A O 1
ATOM 861 N N . ARG A 1 110 ? -7.094 -1.792 -0.410 1.00 94.75 110 ARG A N 1
ATOM 862 C CA . ARG A 1 110 ? -7.459 -2.883 0.501 1.00 94.75 110 ARG A CA 1
ATOM 863 C C . ARG A 1 110 ? -8.395 -2.377 1.586 1.00 94.75 110 ARG A C 1
ATOM 865 O O . ARG A 1 110 ? -8.184 -1.294 2.120 1.00 94.75 110 ARG A O 1
ATOM 872 N N . LEU A 1 111 ? -9.388 -3.192 1.920 1.00 95.88 111 LEU A N 1
ATOM 873 C CA . LEU A 1 111 ? -10.225 -3.024 3.101 1.00 95.88 111 LEU A CA 1
ATOM 874 C C . LEU A 1 111 ? -9.897 -4.161 4.072 1.00 95.88 111 LEU A C 1
ATOM 876 O O . LEU A 1 111 ? -9.972 -5.328 3.690 1.00 95.88 111 LEU A O 1
ATOM 880 N N . CYS A 1 112 ? -9.533 -3.824 5.303 1.00 96.56 112 CYS A N 1
ATOM 881 C CA . CYS A 1 112 ? -9.289 -4.769 6.383 1.00 96.56 112 CYS A CA 1
ATOM 882 C C . CYS A 1 112 ? -10.327 -4.554 7.485 1.00 96.56 112 CYS A C 1
ATOM 884 O O . CYS A 1 112 ? -10.601 -3.421 7.884 1.00 96.56 112 CYS A O 1
ATOM 886 N N . LEU A 1 113 ? -10.911 -5.653 7.955 1.00 97.38 113 LEU A N 1
ATOM 887 C CA . LEU A 1 113 ? -11.883 -5.675 9.038 1.00 97.38 113 LEU A CA 1
ATOM 888 C C . LEU A 1 113 ? -11.312 -6.528 10.162 1.00 97.38 113 LEU A C 1
ATOM 890 O O . LEU A 1 113 ? -10.877 -7.653 9.917 1.00 97.38 113 LEU A O 1
ATOM 894 N N . ALA A 1 114 ? -11.329 -6.013 11.385 1.00 97.12 114 ALA A N 1
ATOM 895 C CA . ALA A 1 114 ? -10.897 -6.765 12.554 1.00 97.12 114 ALA A CA 1
ATOM 896 C C . ALA A 1 114 ? -11.852 -6.553 13.728 1.00 97.12 114 ALA A C 1
ATOM 898 O O . ALA A 1 114 ? -12.433 -5.481 13.896 1.00 97.12 114 ALA A O 1
ATOM 899 N N . MET A 1 115 ? -11.988 -7.586 14.554 1.00 97.00 115 MET A N 1
ATOM 900 C CA . MET A 1 115 ? -12.690 -7.535 15.829 1.00 97.00 115 MET A CA 1
ATOM 901 C C . MET A 1 115 ? -11.713 -7.983 16.910 1.00 97.00 115 MET A C 1
ATOM 903 O O . MET A 1 115 ? -11.225 -9.111 16.880 1.00 97.00 115 MET A O 1
ATOM 907 N N . ASN A 1 116 ? -11.413 -7.083 17.837 1.00 96.06 116 ASN A N 1
ATOM 908 C CA . ASN A 1 116 ? -10.474 -7.315 18.923 1.00 96.06 116 ASN A CA 1
ATOM 909 C C . ASN A 1 116 ? -11.239 -7.470 20.233 1.00 96.06 116 ASN A C 1
ATOM 911 O O . ASN A 1 116 ? -12.173 -6.709 20.495 1.00 96.06 116 ASN A O 1
ATOM 915 N N . PHE A 1 117 ? -10.800 -8.418 21.055 1.00 95.25 117 PHE A N 1
ATOM 916 C CA . PHE A 1 117 ? -11.304 -8.629 22.405 1.00 95.25 117 PHE A CA 1
ATOM 917 C C . PHE A 1 117 ? -10.204 -8.319 23.412 1.00 95.25 117 PHE A C 1
ATOM 919 O O . PHE A 1 117 ? -9.050 -8.705 23.214 1.00 95.25 117 PHE A O 1
ATOM 926 N N . ARG A 1 118 ? -10.568 -7.641 24.495 1.00 91.69 118 ARG A N 1
ATOM 927 C CA . ARG A 1 118 ? -9.707 -7.398 25.648 1.00 91.69 118 ARG A CA 1
ATOM 928 C C . ARG A 1 118 ? -10.318 -8.105 26.856 1.00 91.69 118 ARG A C 1
ATOM 930 O O . ARG A 1 118 ? -11.475 -7.848 27.183 1.00 91.69 118 ARG A O 1
ATOM 937 N N . LEU A 1 119 ? -9.541 -9.012 27.446 1.00 79.56 119 LEU A N 1
ATOM 938 C CA . LEU A 1 119 ? -9.875 -9.795 28.640 1.00 79.56 119 LEU A CA 1
ATOM 939 C C . LEU A 1 119 ? -9.389 -9.086 29.906 1.00 79.56 119 LEU A C 1
ATOM 941 O O . LEU A 1 119 ? -8.321 -8.430 29.828 1.00 79.56 119 LEU A O 1
#

Secondary structure (DSSP, 8-state):
-BTTTTEEEEEEEEEEEETT-TTPPPS-SSSS-HHHHHHHH-TT--EEEEEEEEEEEEEEETTEEEEEEEEEEEESSS-EE-TT-SS-TTS-TTS--TT----EESEEEEEEEEEEE--

Sequence (119 aa):
WFHQNKLALTTRADYVTNPGLYLTFTPSNVTPNAFTDAIATDPTKAISIQQLTGTLDIMPNDHVTFRFELLHRKSNHPYFPGKGGTTSPDGWADTPAGTWQPDLRKTETRLCLAMNFRL